Protein AF-A0A388PH87-F1 (afdb_monomer)

Structure (mmCIF, N/CA/C/O backbone):
data_AF-A0A388PH87-F1
#
_entry.id   AF-A0A388PH87-F1
#
loop_
_atom_site.group_PDB
_atom_site.id
_atom_site.type_symbol
_atom_site.label_atom_id
_atom_site.label_alt_id
_atom_site.label_comp_id
_atom_site.label_asym_id
_atom_site.label_entity_id
_atom_site.label_seq_id
_atom_site.pdbx_PDB_ins_code
_atom_site.Cartn_x
_atom_site.Cartn_y
_atom_site.Cartn_z
_atom_site.occupancy
_atom_site.B_iso_or_equiv
_atom_site.auth_seq_id
_atom_site.auth_comp_id
_atom_site.auth_asym_id
_atom_site.auth_atom_id
_atom_site.pdbx_PDB_model_num
ATOM 1 N N . MET A 1 1 ? 9.247 -24.160 -3.539 1.00 71.88 1 MET A N 1
ATOM 2 C CA . MET A 1 1 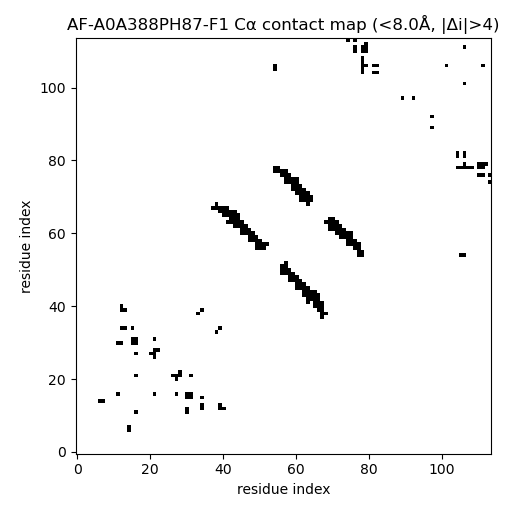? 9.005 -23.080 -4.519 1.00 71.88 1 MET A CA 1
ATOM 3 C C . MET A 1 1 ? 9.299 -23.616 -5.906 1.00 71.88 1 MET A C 1
ATOM 5 O O . MET A 1 1 ? 10.265 -24.366 -6.024 1.00 71.88 1 MET A O 1
ATOM 9 N N . PRO A 1 2 ? 8.480 -23.290 -6.917 1.00 87.06 2 PRO A N 1
ATOM 10 C CA . PRO A 1 2 ? 8.837 -23.579 -8.300 1.00 87.06 2 PRO A CA 1
ATOM 11 C C . PRO A 1 2 ? 10.151 -22.862 -8.651 1.00 87.06 2 PRO A C 1
ATOM 13 O O . PRO A 1 2 ? 10.406 -21.762 -8.162 1.00 87.06 2 PRO A O 1
ATOM 16 N N . GLY A 1 3 ? 11.002 -23.507 -9.448 1.00 89.56 3 GLY A N 1
ATOM 17 C CA . GLY A 1 3 ? 12.185 -22.858 -10.016 1.00 89.56 3 GLY A CA 1
ATOM 18 C C . GLY A 1 3 ? 11.803 -21.892 -11.142 1.00 89.56 3 GLY A C 1
ATOM 19 O O . GLY A 1 3 ? 10.705 -21.984 -11.686 1.00 89.56 3 GLY A O 1
ATOM 20 N N . GLY A 1 4 ? 12.706 -20.977 -11.503 1.00 88.06 4 GLY A N 1
ATOM 21 C CA . GLY A 1 4 ? 12.510 -20.043 -12.616 1.00 88.06 4 GLY A CA 1
ATOM 22 C C . GLY A 1 4 ? 13.102 -18.659 -12.360 1.00 88.06 4 GLY A C 1
ATOM 23 O O . GLY A 1 4 ? 13.714 -18.408 -11.320 1.00 88.06 4 GLY A O 1
ATOM 24 N N . ALA A 1 5 ? 12.918 -17.761 -13.327 1.00 83.94 5 ALA A N 1
ATOM 25 C CA . ALA A 1 5 ? 13.238 -16.351 -13.154 1.00 83.94 5 ALA A CA 1
ATOM 26 C C . ALA A 1 5 ? 12.259 -15.711 -12.154 1.00 83.94 5 ALA A C 1
ATOM 28 O O . ALA A 1 5 ? 11.054 -15.941 -12.213 1.00 83.94 5 ALA A O 1
ATOM 29 N N . TRP A 1 6 ? 12.780 -14.899 -11.231 1.00 85.19 6 TRP A N 1
ATOM 30 C CA . TRP A 1 6 ? 11.974 -14.178 -10.235 1.00 85.19 6 TRP A CA 1
ATOM 31 C C . TRP A 1 6 ? 11.395 -12.856 -10.768 1.00 85.19 6 TRP A C 1
ATOM 33 O O . TRP A 1 6 ? 10.571 -12.233 -10.105 1.00 85.19 6 TRP A O 1
ATOM 43 N N . TYR A 1 7 ? 11.832 -12.422 -11.951 1.00 84.31 7 TYR A N 1
ATOM 44 C CA . TYR A 1 7 ? 11.398 -11.201 -12.625 1.00 84.31 7 TYR A CA 1
ATOM 45 C C . TYR A 1 7 ? 10.949 -11.525 -14.050 1.00 84.31 7 TYR A C 1
ATOM 47 O O . TYR A 1 7 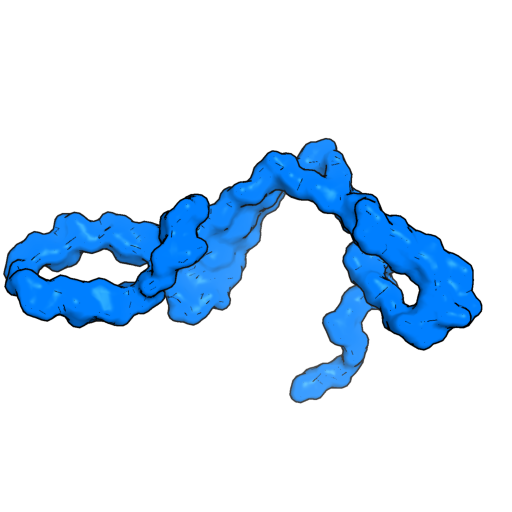? 11.337 -12.546 -14.619 1.00 84.31 7 TYR A O 1
ATOM 55 N N . ALA A 1 8 ? 10.142 -10.643 -14.637 1.00 84.69 8 ALA A N 1
ATOM 56 C CA . ALA A 1 8 ? 9.684 -10.808 -16.010 1.00 84.69 8 ALA A CA 1
ATOM 57 C C . ALA A 1 8 ? 10.810 -10.454 -16.998 1.00 84.69 8 ALA A C 1
ATOM 59 O O . ALA A 1 8 ? 11.183 -9.287 -17.125 1.00 84.69 8 ALA A O 1
ATOM 60 N N . GLU A 1 9 ? 11.335 -11.454 -17.711 1.00 81.69 9 GLU A N 1
ATOM 61 C CA . GLU A 1 9 ? 12.435 -11.274 -18.674 1.00 81.69 9 GLU A CA 1
ATOM 62 C C . GLU A 1 9 ? 12.022 -10.452 -19.908 1.00 81.69 9 GLU A C 1
ATOM 64 O O . GLU A 1 9 ? 12.832 -9.701 -20.460 1.00 81.69 9 GLU A O 1
ATOM 69 N N . ASP A 1 10 ? 10.746 -10.533 -20.294 1.00 81.56 10 ASP A N 1
ATOM 70 C CA . ASP A 1 10 ? 10.190 -9.817 -21.448 1.00 81.56 10 ASP A CA 1
ATOM 71 C C . ASP A 1 10 ? 9.963 -8.323 -21.161 1.00 81.56 10 ASP A C 1
ATOM 73 O O . ASP A 1 10 ? 10.016 -7.478 -22.059 1.00 81.56 10 ASP A O 1
ATOM 77 N N . ALA A 1 11 ? 9.763 -7.957 -19.891 1.00 80.12 11 ALA A N 1
ATOM 78 C CA . ALA A 1 11 ? 9.406 -6.605 -19.468 1.00 80.12 11 ALA A CA 1
ATOM 79 C C . ALA A 1 11 ? 10.640 -5.715 -19.224 1.00 80.12 11 ALA A C 1
ATOM 81 O O . ALA A 1 11 ? 10.787 -5.077 -18.177 1.00 80.12 11 ALA A O 1
ATOM 82 N N . LYS A 1 12 ? 11.517 -5.618 -20.231 1.00 78.38 12 LYS A N 1
ATOM 83 C CA . LYS A 1 12 ? 12.779 -4.853 -20.172 1.00 78.38 12 LYS A CA 1
ATOM 84 C C . LYS A 1 12 ? 12.593 -3.358 -19.878 1.00 78.38 12 LYS A C 1
ATOM 86 O O . LYS A 1 12 ? 13.489 -2.710 -19.367 1.00 78.38 12 LYS A O 1
ATOM 91 N N . LYS A 1 13 ? 11.435 -2.771 -20.179 1.00 81.38 13 LYS A N 1
ATOM 92 C CA . LYS A 1 13 ? 11.181 -1.342 -19.903 1.00 81.38 13 LYS A CA 1
ATOM 93 C C . LYS A 1 13 ? 10.750 -1.056 -18.458 1.00 81.38 13 LYS A C 1
ATOM 95 O O . LYS A 1 13 ? 10.611 0.106 -18.100 1.00 81.38 13 LYS A O 1
ATOM 100 N N . ILE A 1 14 ? 10.510 -2.099 -17.660 1.00 85.38 14 ILE A N 1
ATOM 101 C CA . ILE A 1 14 ? 9.983 -1.993 -16.293 1.00 85.38 14 ILE A CA 1
ATOM 102 C C . ILE A 1 14 ? 11.001 -2.530 -15.286 1.00 85.38 14 ILE A C 1
ATOM 104 O O . ILE A 1 14 ? 11.276 -1.877 -14.283 1.00 85.38 14 ILE A O 1
ATOM 108 N N . PHE A 1 15 ? 11.580 -3.704 -15.551 1.00 86.62 15 PHE A N 1
ATOM 109 C CA . PHE A 1 15 ? 12.546 -4.322 -14.646 1.00 86.62 15 PHE A CA 1
ATOM 110 C C . PHE A 1 15 ? 13.983 -3.907 -14.954 1.00 86.62 15 PHE A C 1
ATOM 112 O O . PHE A 1 15 ? 14.405 -3.823 -16.111 1.00 86.62 15 PHE A O 1
ATOM 119 N N . LEU A 1 16 ? 14.752 -3.713 -13.882 1.00 87.44 16 LEU A N 1
ATOM 120 C CA . LEU A 1 16 ? 16.187 -3.480 -13.965 1.00 87.44 16 LEU A CA 1
ATOM 121 C C . LEU A 1 16 ? 16.913 -4.767 -14.392 1.00 87.44 16 LEU A C 1
ATOM 123 O O . LEU A 1 16 ? 16.642 -5.835 -13.832 1.00 87.44 16 LEU A O 1
ATOM 127 N N . PRO A 1 17 ? 17.852 -4.689 -15.350 1.00 85.50 17 PRO A N 1
ATOM 128 C CA . PRO A 1 17 ? 18.619 -5.852 -15.767 1.00 85.50 17 PRO A CA 1
ATOM 129 C C . PRO A 1 17 ? 19.607 -6.304 -14.670 1.00 85.50 17 PRO A C 1
ATOM 131 O O . PRO A 1 17 ? 20.065 -5.497 -13.857 1.00 85.50 17 PRO A O 1
ATOM 134 N N . PRO A 1 18 ? 19.992 -7.594 -14.631 1.00 87.81 18 PRO A N 1
ATOM 135 C CA . PRO A 1 18 ? 20.996 -8.087 -13.690 1.00 87.81 18 PRO A CA 1
ATOM 136 C C . PRO A 1 18 ? 22.348 -7.371 -13.836 1.00 87.81 18 PRO A C 1
ATOM 138 O O . PRO A 1 18 ? 22.824 -7.136 -14.946 1.00 87.81 18 PRO A O 1
ATOM 141 N N . LYS A 1 19 ? 23.039 -7.111 -12.718 1.00 87.00 19 LYS A N 1
ATOM 142 C CA . LYS A 1 19 ? 24.319 -6.371 -12.714 1.00 87.00 19 LYS A CA 1
ATOM 143 C C . LYS A 1 19 ? 25.417 -6.989 -13.588 1.00 87.00 19 LYS A C 1
ATOM 145 O O . LYS A 1 19 ? 26.165 -6.256 -14.221 1.00 87.00 19 LYS A O 1
ATOM 150 N N . ALA A 1 20 ? 25.502 -8.319 -13.665 1.00 87.94 20 ALA A N 1
ATOM 151 C CA . ALA A 1 20 ? 26.488 -9.002 -14.516 1.00 87.94 20 ALA A CA 1
ATOM 152 C C . ALA A 1 20 ? 26.296 -8.692 -16.015 1.00 87.94 20 ALA A C 1
ATOM 154 O O . ALA A 1 20 ? 27.247 -8.634 -16.789 1.00 87.94 20 ALA A O 1
ATOM 155 N N . LYS A 1 21 ? 25.043 -8.472 -16.400 1.00 84.94 21 LYS A N 1
ATOM 156 C CA . LYS A 1 21 ? 24.574 -8.214 -17.756 1.00 84.94 21 LYS A CA 1
ATOM 157 C C . LYS A 1 21 ? 24.856 -6.748 -18.149 1.00 84.94 21 LYS A C 1
ATOM 159 O O . LYS A 1 21 ? 25.565 -6.485 -19.119 1.00 84.94 21 LYS A O 1
ATOM 164 N N . ILE A 1 22 ? 24.526 -5.815 -17.249 1.00 86.81 22 ILE A N 1
ATOM 165 C CA . ILE A 1 22 ? 24.847 -4.375 -17.356 1.00 86.81 22 ILE A CA 1
ATOM 166 C C . ILE A 1 22 ? 26.332 -4.111 -17.656 1.00 86.81 22 ILE A C 1
ATOM 168 O O . ILE A 1 22 ? 26.656 -3.250 -18.467 1.00 86.81 22 ILE A O 1
ATOM 172 N N . MET A 1 23 ? 27.240 -4.849 -17.012 1.00 86.62 23 MET A N 1
ATOM 173 C CA . MET A 1 23 ? 28.688 -4.642 -17.159 1.00 86.62 23 MET A CA 1
ATOM 174 C C . MET A 1 23 ? 29.269 -5.186 -18.472 1.00 86.62 23 MET A C 1
ATOM 176 O O . MET A 1 23 ? 30.440 -4.954 -18.759 1.00 86.62 23 MET A O 1
ATOM 180 N N . THR A 1 24 ? 28.487 -5.937 -19.249 1.00 89.75 24 THR A N 1
ATOM 181 C CA . THR A 1 24 ? 28.959 -6.598 -20.475 1.00 89.75 24 THR A CA 1
ATOM 182 C C . THR A 1 24 ? 28.262 -6.092 -21.731 1.00 89.75 24 THR A C 1
ATOM 184 O O . THR A 1 24 ? 28.890 -6.048 -22.788 1.00 89.75 2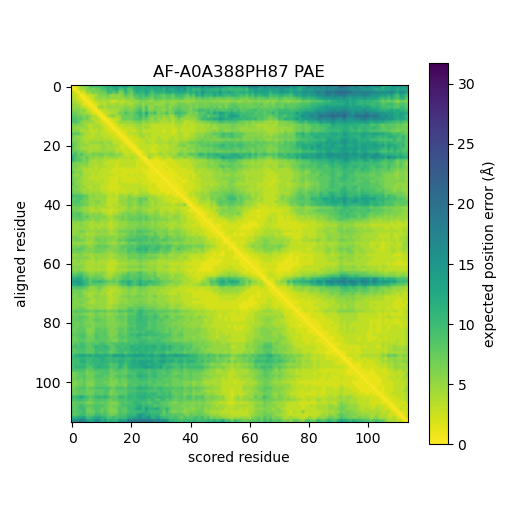4 THR A O 1
ATOM 187 N N . LYS A 1 25 ? 26.988 -5.687 -21.644 1.00 90.31 25 LYS A N 1
ATOM 188 C CA . LYS A 1 25 ? 26.192 -5.258 -22.799 1.00 90.31 25 LYS A CA 1
ATOM 189 C C . LYS A 1 25 ? 25.770 -3.797 -22.695 1.00 90.31 25 LYS A C 1
ATOM 191 O O . LYS A 1 25 ? 25.108 -3.391 -21.743 1.00 90.31 25 LYS A O 1
ATOM 196 N N . MET A 1 26 ? 26.065 -3.032 -23.746 1.00 89.94 26 MET A N 1
ATOM 197 C CA . MET A 1 26 ? 25.712 -1.611 -23.833 1.00 89.94 26 MET A CA 1
ATOM 198 C C . MET A 1 26 ? 24.196 -1.364 -23.766 1.00 89.94 26 MET A C 1
ATOM 200 O O . MET A 1 26 ? 23.755 -0.415 -23.127 1.00 89.94 26 MET A O 1
ATOM 204 N N . GLU A 1 27 ? 23.383 -2.223 -24.383 1.00 87.38 27 GLU A N 1
ATOM 205 C CA . GLU A 1 27 ? 21.917 -2.088 -24.371 1.00 87.38 27 GLU A CA 1
ATOM 206 C C . GLU A 1 27 ? 21.343 -2.148 -22.949 1.00 87.38 27 GLU A C 1
ATOM 208 O O . GLU A 1 27 ? 20.481 -1.352 -22.582 1.00 87.38 27 GLU A O 1
ATOM 213 N N . GLU A 1 28 ? 21.860 -3.064 -22.129 1.00 88.25 28 GLU A N 1
ATOM 214 C CA . GLU A 1 28 ? 21.422 -3.256 -20.746 1.00 88.25 28 GLU A CA 1
ATOM 215 C C . GLU A 1 28 ? 21.900 -2.104 -19.850 1.00 88.25 28 GLU A C 1
ATOM 217 O O . GLU A 1 28 ? 21.200 -1.723 -18.912 1.00 88.25 28 GLU A O 1
ATOM 222 N N . LEU A 1 29 ? 23.045 -1.493 -20.174 1.00 90.19 29 LEU A N 1
ATOM 223 C CA . LEU A 1 29 ? 23.516 -0.266 -19.533 1.00 90.19 29 LEU A CA 1
ATOM 224 C C . LEU A 1 29 ? 22.603 0.929 -19.849 1.00 90.19 29 LEU A C 1
ATOM 226 O O . LEU A 1 29 ? 22.198 1.635 -18.927 1.00 90.19 29 LEU A O 1
ATOM 230 N N . ILE A 1 30 ? 22.252 1.143 -21.124 1.00 90.38 30 ILE A N 1
ATOM 231 C CA . ILE A 1 30 ? 21.343 2.226 -21.538 1.00 90.38 30 ILE A CA 1
ATOM 232 C C . ILE A 1 30 ? 19.977 2.041 -20.875 1.00 90.38 30 ILE A C 1
ATOM 234 O O . ILE A 1 30 ? 19.436 2.981 -20.302 1.00 90.38 30 ILE A O 1
ATOM 238 N N . GLN A 1 31 ? 19.442 0.820 -20.896 1.00 87.25 31 GLN A N 1
ATOM 239 C CA . GLN A 1 31 ? 18.183 0.485 -20.234 1.00 87.25 31 GLN A CA 1
ATOM 240 C C . GLN A 1 31 ? 18.239 0.787 -18.730 1.00 87.25 31 GLN A C 1
ATOM 242 O O . GLN A 1 31 ? 17.329 1.418 -18.196 1.00 87.25 31 GLN A O 1
ATOM 247 N N . ASN A 1 32 ? 19.310 0.367 -18.051 1.00 90.44 32 ASN A N 1
ATOM 248 C CA . ASN A 1 32 ? 19.502 0.651 -16.633 1.00 90.44 32 ASN A CA 1
ATOM 249 C C . ASN A 1 32 ? 19.563 2.160 -16.362 1.00 90.44 32 ASN A C 1
ATOM 251 O O . ASN A 1 32 ? 18.949 2.628 -15.409 1.00 90.44 32 ASN A O 1
ATOM 255 N N . PHE A 1 33 ? 20.256 2.924 -17.210 1.00 90.38 33 PHE A N 1
ATOM 256 C CA . PHE A 1 33 ? 20.313 4.377 -17.087 1.00 90.38 33 PHE A CA 1
ATOM 257 C C . PHE A 1 33 ? 18.917 4.999 -17.209 1.00 90.38 33 PHE A C 1
ATOM 259 O O . PHE A 1 33 ? 18.491 5.674 -16.279 1.00 90.38 33 PHE A O 1
ATOM 266 N N . MET A 1 34 ? 18.178 4.689 -18.280 1.00 89.50 34 MET A N 1
ATOM 267 C CA . MET A 1 34 ? 16.837 5.239 -18.523 1.00 89.50 34 MET A CA 1
ATOM 268 C C . MET A 1 34 ? 15.851 4.936 -17.385 1.00 89.50 34 MET A C 1
ATOM 270 O O . MET A 1 34 ? 15.136 5.828 -16.941 1.00 89.50 34 MET A O 1
ATOM 274 N N . ILE A 1 35 ? 15.818 3.696 -16.878 1.00 88.62 35 ILE A N 1
ATOM 275 C CA . ILE A 1 35 ? 14.893 3.311 -15.797 1.00 88.62 35 ILE A CA 1
ATOM 276 C C . ILE A 1 35 ? 15.246 4.019 -14.484 1.00 88.62 35 ILE A C 1
ATOM 278 O O . ILE A 1 35 ? 14.349 4.400 -13.738 1.00 88.62 35 ILE A O 1
ATOM 282 N N . VAL A 1 36 ? 16.534 4.193 -14.181 1.00 89.12 36 VAL A N 1
ATOM 283 C CA . VAL A 1 36 ? 16.968 4.827 -12.928 1.00 89.12 36 VAL A CA 1
ATOM 284 C C . VAL A 1 36 ? 16.770 6.343 -12.960 1.00 89.12 36 VAL A C 1
ATOM 286 O O . VAL A 1 36 ? 16.445 6.921 -11.926 1.00 89.12 36 VAL A O 1
ATOM 289 N N . THR A 1 37 ? 16.967 6.994 -14.111 1.00 89.50 37 THR A N 1
ATOM 290 C CA . THR A 1 37 ? 16.864 8.456 -14.222 1.00 89.50 37 THR A CA 1
ATOM 291 C C . THR A 1 37 ? 15.445 8.942 -14.495 1.00 89.50 37 THR A C 1
ATOM 293 O O . THR A 1 37 ? 14.987 9.860 -13.821 1.00 89.50 37 THR A O 1
ATOM 296 N N . GLU A 1 38 ? 14.750 8.354 -15.469 1.00 85.31 38 GLU A N 1
ATOM 297 C CA . GLU A 1 38 ? 13.418 8.805 -15.898 1.00 85.31 38 GLU A CA 1
ATOM 298 C C . GLU A 1 38 ? 12.279 7.966 -15.310 1.00 85.31 38 GLU A C 1
ATOM 300 O O . GLU A 1 38 ? 11.137 8.425 -15.255 1.00 85.31 38 GLU A O 1
ATOM 305 N N . GLY A 1 39 ? 12.574 6.747 -14.859 1.00 86.25 39 GLY A N 1
ATOM 306 C CA . GLY A 1 39 ? 11.560 5.786 -14.447 1.00 86.25 39 GLY A CA 1
ATOM 307 C C . GLY A 1 39 ? 10.901 5.057 -15.628 1.00 86.25 39 GLY A C 1
ATOM 308 O O . GLY A 1 39 ? 11.098 5.398 -16.798 1.00 86.25 39 GLY A O 1
ATOM 309 N N . PRO A 1 40 ? 10.114 4.007 -15.347 1.00 87.12 40 PRO A N 1
ATOM 310 C CA . PRO A 1 40 ? 9.367 3.293 -16.374 1.00 87.12 40 PRO A CA 1
ATOM 311 C C . PRO A 1 40 ? 8.242 4.173 -16.934 1.00 87.12 40 PRO A C 1
ATOM 313 O O . PRO A 1 40 ? 7.417 4.681 -16.184 1.00 87.12 40 PRO A O 1
ATOM 316 N N . GLN A 1 41 ? 8.171 4.314 -18.258 1.00 87.38 41 GLN A N 1
ATOM 317 C CA . GLN A 1 41 ? 7.128 5.100 -18.926 1.00 87.38 41 GLN A CA 1
ATOM 318 C C . GLN A 1 41 ? 5.806 4.317 -18.961 1.00 87.38 41 GLN A C 1
ATOM 320 O O . GLN A 1 41 ? 5.661 3.354 -19.720 1.00 87.38 41 GLN A O 1
ATOM 325 N N . ILE A 1 42 ? 4.848 4.722 -18.129 1.00 90.62 42 ILE A N 1
ATOM 326 C CA . ILE A 1 42 ? 3.532 4.088 -17.995 1.00 90.62 42 ILE A CA 1
ATOM 327 C C . ILE A 1 42 ? 2.560 4.754 -18.983 1.00 90.62 42 ILE A C 1
ATOM 329 O O . ILE A 1 42 ? 2.574 5.981 -19.107 1.00 90.62 42 ILE A O 1
ATOM 333 N N . PRO A 1 43 ? 1.707 3.991 -19.696 1.00 91.94 43 PRO A N 1
ATOM 334 C CA . PRO A 1 43 ? 0.680 4.569 -20.561 1.00 91.94 43 PRO A CA 1
ATOM 335 C C . PRO A 1 43 ? -0.327 5.413 -19.765 1.00 91.94 43 PRO A C 1
ATOM 337 O O . PRO A 1 43 ? -0.478 5.251 -18.552 1.00 91.94 43 PRO A O 1
ATOM 340 N N . ALA A 1 44 ? -1.026 6.318 -20.449 1.00 94.25 44 ALA A N 1
ATOM 341 C CA . ALA A 1 44 ? -2.113 7.069 -19.834 1.00 94.25 44 ALA A CA 1
ATOM 342 C C . ALA A 1 44 ? -3.297 6.140 -19.514 1.00 94.25 44 ALA A C 1
ATOM 344 O O . ALA A 1 44 ? -3.653 5.285 -20.327 1.00 94.25 44 ALA A O 1
ATOM 345 N N . GLY A 1 45 ? -3.898 6.305 -18.339 1.00 94.69 45 GLY A N 1
ATOM 346 C CA . GLY A 1 45 ? -5.011 5.482 -17.880 1.00 94.69 45 GLY A CA 1
ATOM 347 C C . GLY A 1 45 ? -5.216 5.533 -16.371 1.00 94.69 45 GLY A C 1
ATOM 348 O O . GLY A 1 45 ? -4.425 6.118 -15.630 1.00 94.69 45 GLY A O 1
ATOM 349 N N . GLU A 1 46 ? -6.286 4.886 -15.923 1.00 95.81 46 GLU A N 1
ATOM 350 C CA . GLU A 1 46 ? -6.659 4.782 -14.515 1.00 95.81 46 GLU A CA 1
ATOM 351 C C . GLU A 1 46 ? -6.851 3.313 -14.149 1.00 95.81 46 GLU A C 1
ATOM 353 O O . GLU A 1 46 ? -7.385 2.530 -14.937 1.00 95.81 46 GLU A O 1
ATOM 358 N N . VAL A 1 47 ? -6.409 2.929 -12.955 1.00 95.75 47 VAL A N 1
ATOM 359 C CA . VAL A 1 47 ? -6.581 1.567 -12.453 1.00 95.75 47 VAL A CA 1
ATOM 360 C C . VAL A 1 47 ? -6.842 1.577 -10.954 1.00 95.75 47 VAL A C 1
ATOM 362 O O . VAL A 1 47 ? -6.226 2.333 -10.200 1.00 95.75 47 VAL A O 1
ATOM 365 N N . TYR A 1 48 ? -7.752 0.706 -10.526 1.00 96.38 48 TYR A N 1
ATOM 366 C CA . TYR A 1 48 ? -7.903 0.312 -9.135 1.00 96.38 48 TYR A CA 1
ATOM 367 C C . TYR A 1 48 ? -7.441 -1.133 -8.985 1.00 96.38 48 TYR A C 1
ATOM 369 O O . TYR A 1 48 ? -7.910 -2.011 -9.710 1.00 96.38 48 TYR A O 1
ATOM 377 N N . PHE A 1 49 ? -6.532 -1.375 -8.050 1.00 96.31 49 PHE A N 1
ATOM 378 C CA . PHE A 1 49 ? -6.112 -2.718 -7.678 1.00 96.31 49 PHE A CA 1
ATOM 379 C C . PHE A 1 49 ? -6.205 -2.887 -6.168 1.00 96.31 49 PHE A C 1
ATOM 381 O O . PHE A 1 49 ? -5.821 -1.992 -5.416 1.00 96.31 49 PHE A O 1
ATOM 388 N N . GLU A 1 50 ? -6.691 -4.042 -5.733 1.00 95.62 50 GLU A N 1
ATOM 389 C CA . GLU A 1 50 ? -6.880 -4.375 -4.329 1.00 95.62 50 GLU A CA 1
ATOM 390 C C . GLU A 1 50 ? -6.313 -5.762 -4.045 1.00 95.62 50 GLU A C 1
ATOM 392 O O . GLU A 1 50 ? -6.499 -6.695 -4.828 1.00 95.62 50 GLU A O 1
ATOM 397 N N . ALA A 1 51 ? -5.606 -5.882 -2.925 1.00 95.31 51 ALA A N 1
ATOM 398 C CA . ALA A 1 51 ? -5.042 -7.135 -2.451 1.00 95.31 51 ALA A CA 1
ATOM 399 C C . ALA A 1 51 ? -5.379 -7.356 -0.975 1.00 95.31 51 ALA A C 1
ATOM 401 O O . ALA A 1 51 ? -5.625 -6.415 -0.215 1.00 95.31 51 ALA A O 1
ATOM 402 N N . GLU A 1 52 ? -5.368 -8.620 -0.568 1.00 94.94 52 GLU A N 1
ATOM 403 C CA . GLU A 1 52 ? -5.558 -9.004 0.824 1.00 94.94 52 GLU A CA 1
ATOM 404 C C . GLU A 1 52 ? -4.273 -8.737 1.618 1.00 94.94 52 GLU A C 1
ATOM 406 O O . GLU A 1 52 ? -3.222 -9.329 1.368 1.00 94.94 52 GLU A O 1
ATOM 411 N N . ASN A 1 53 ? -4.354 -7.807 2.566 1.00 90.88 53 ASN A N 1
ATOM 412 C CA . ASN A 1 53 ? -3.322 -7.528 3.558 1.00 90.88 53 ASN A CA 1
ATOM 413 C C . ASN A 1 53 ? -3.788 -8.134 4.898 1.00 90.88 53 ASN A C 1
ATOM 415 O O . ASN A 1 53 ? -4.994 -8.183 5.134 1.00 90.88 53 ASN A O 1
ATOM 419 N N . PRO A 1 54 ? -2.895 -8.551 5.815 1.00 90.06 54 PRO A N 1
ATOM 420 C CA . PRO A 1 54 ? -3.248 -8.975 7.173 1.00 90.06 54 PRO A CA 1
ATOM 421 C C . PRO A 1 54 ? -4.310 -8.138 7.910 1.00 90.06 54 PRO A C 1
ATOM 423 O O . PRO A 1 54 ? -5.026 -8.676 8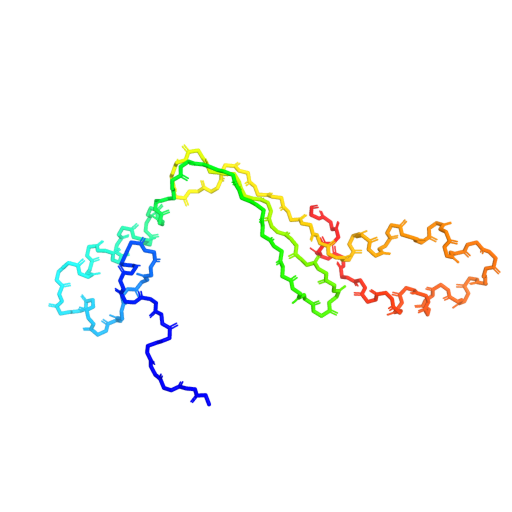.747 1.00 90.06 54 PRO A O 1
ATOM 426 N N . LYS A 1 55 ? -4.424 -6.837 7.608 1.00 89.25 55 LYS A N 1
ATOM 427 C CA . LYS A 1 55 ? -5.397 -5.914 8.227 1.00 89.25 55 LYS A CA 1
ATOM 428 C C . LYS A 1 55 ? -6.740 -5.817 7.492 1.00 89.25 55 LYS A C 1
ATOM 430 O O . LYS A 1 55 ? -7.644 -5.128 7.953 1.00 89.25 55 LYS A O 1
ATOM 435 N N . GLY A 1 56 ? -6.861 -6.452 6.332 1.00 90.06 56 GLY A N 1
ATOM 436 C CA . GLY A 1 56 ? -8.008 -6.366 5.435 1.00 90.06 56 GLY A CA 1
ATOM 437 C C . GLY A 1 56 ? -7.603 -5.953 4.023 1.00 90.06 56 GLY A C 1
ATOM 438 O O . GLY A 1 56 ? -6.439 -6.020 3.630 1.00 90.06 56 GLY A O 1
ATOM 439 N N . SER A 1 57 ? -8.574 -5.520 3.230 1.00 92.25 57 SER A N 1
ATOM 440 C CA . SER A 1 57 ? -8.347 -5.280 1.808 1.00 92.25 57 SER A CA 1
ATOM 441 C C . SER A 1 57 ? -7.675 -3.917 1.558 1.00 92.25 57 SER A C 1
ATOM 443 O O . SER A 1 57 ? -8.247 -2.851 1.817 1.00 92.25 5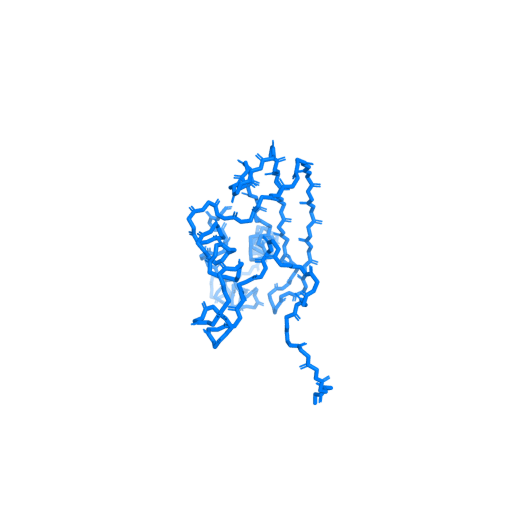7 SER A O 1
ATOM 445 N N . LEU A 1 58 ? -6.431 -3.958 1.073 1.00 93.94 58 LEU A N 1
ATOM 446 C CA . LEU A 1 58 ? -5.599 -2.794 0.770 1.00 93.94 58 LEU A CA 1
ATOM 447 C C . LEU A 1 58 ? -5.697 -2.460 -0.716 1.00 93.94 58 LEU A C 1
ATOM 449 O O . LEU A 1 58 ? -5.296 -3.255 -1.567 1.00 93.94 58 LEU A O 1
ATOM 453 N N . GLY A 1 59 ? -6.211 -1.267 -1.011 1.00 94.81 59 GLY A N 1
ATOM 454 C CA . GLY A 1 59 ? -6.434 -0.803 -2.376 1.00 94.81 59 GLY A CA 1
ATOM 455 C C . GLY A 1 59 ? -5.510 0.337 -2.791 1.00 94.81 59 GLY A C 1
ATOM 456 O O . GLY A 1 59 ? -5.221 1.237 -2.002 1.00 94.81 59 GLY A O 1
ATOM 457 N N . PHE A 1 60 ? -5.124 0.347 -4.061 1.00 95.19 60 PHE A N 1
ATOM 458 C CA . PHE A 1 60 ? -4.408 1.435 -4.716 1.00 95.19 60 PHE A CA 1
ATOM 459 C C . PHE A 1 60 ? -5.185 1.885 -5.948 1.00 95.19 60 PHE A C 1
ATOM 461 O O . PHE A 1 60 ? -5.429 1.107 -6.867 1.00 95.19 60 PHE A O 1
ATOM 468 N N . TYR A 1 61 ? -5.557 3.160 -5.960 1.00 96.00 61 TYR A N 1
ATOM 469 C CA . TYR A 1 61 ? -6.104 3.841 -7.121 1.00 96.00 61 TYR A CA 1
ATOM 470 C C . TYR A 1 61 ? -5.023 4.729 -7.731 1.00 96.00 61 TYR A C 1
ATOM 472 O O . TYR A 1 61 ? -4.529 5.647 -7.069 1.00 96.00 61 TYR A O 1
ATOM 480 N N . VAL A 1 62 ? -4.641 4.446 -8.972 1.00 95.75 62 VAL A N 1
ATOM 481 C CA . VAL A 1 62 ? -3.543 5.126 -9.664 1.00 95.75 62 VAL A CA 1
ATOM 482 C C . VAL A 1 62 ? -4.054 5.714 -10.972 1.00 95.75 62 VAL A C 1
ATOM 484 O O . VAL A 1 62 ? -4.695 5.023 -11.759 1.00 95.75 62 VAL A O 1
ATOM 487 N N . VAL A 1 63 ? -3.737 6.987 -11.202 1.00 95.69 63 VAL A N 1
ATOM 488 C CA . VAL A 1 63 ? -4.005 7.717 -12.446 1.00 95.69 63 VAL A CA 1
ATOM 489 C C . VAL A 1 63 ? -2.672 8.096 -13.077 1.00 95.69 63 VAL A C 1
ATOM 491 O O . VAL A 1 63 ? -1.812 8.692 -12.422 1.00 95.69 63 VAL A O 1
ATOM 494 N N . SER A 1 64 ? -2.509 7.768 -14.353 1.00 94.06 64 SER A N 1
ATOM 495 C CA . SER A 1 64 ? -1.359 8.112 -15.184 1.00 94.06 64 SER A CA 1
ATOM 496 C C . SER A 1 64 ? -1.818 8.982 -16.351 1.00 94.06 64 SER A C 1
ATOM 498 O O . SER A 1 64 ? -2.744 8.613 -17.069 1.00 94.06 64 SER A O 1
ATOM 500 N N . ASN A 1 65 ? -1.132 10.101 -16.589 1.00 91.81 65 ASN A N 1
ATOM 501 C CA . ASN A 1 65 ? -1.328 10.928 -17.789 1.00 91.81 65 ASN A CA 1
ATOM 502 C C . ASN A 1 65 ? -0.339 10.566 -18.913 1.00 91.81 65 ASN A C 1
ATOM 504 O O . ASN A 1 65 ? -0.233 11.292 -19.899 1.00 91.81 65 ASN A O 1
ATOM 508 N N . GLY A 1 66 ? 0.382 9.449 -18.771 1.00 86.81 66 GLY A N 1
ATOM 509 C CA . GLY A 1 66 ? 1.551 9.132 -19.582 1.00 86.81 66 GLY A CA 1
ATOM 510 C C . GLY A 1 66 ? 2.813 9.719 -18.951 1.00 86.81 66 GLY A C 1
ATOM 511 O O . GLY A 1 66 ? 2.875 10.921 -18.696 1.00 86.81 66 GLY A O 1
ATOM 512 N N . GLY A 1 67 ? 3.807 8.879 -18.660 1.00 84.62 67 GLY A N 1
ATOM 513 C CA . GLY A 1 67 ? 5.056 9.331 -18.041 1.00 84.62 67 GLY A CA 1
ATOM 514 C C . GLY A 1 67 ? 5.653 8.346 -17.035 1.00 84.62 67 GLY A C 1
ATOM 515 O O . GLY A 1 67 ? 5.114 7.262 -16.813 1.00 84.62 67 GLY A O 1
ATOM 516 N N . GLY A 1 68 ? 6.751 8.755 -16.393 1.00 82.94 68 GLY A N 1
ATOM 517 C CA . GLY A 1 68 ? 7.423 8.000 -15.325 1.00 82.94 68 GLY A CA 1
ATOM 518 C C . GLY A 1 68 ? 6.881 8.238 -13.909 1.00 82.94 68 GLY A C 1
ATOM 519 O O . GLY A 1 68 ? 7.281 7.548 -12.974 1.00 82.94 68 GLY A O 1
ATOM 520 N N . VAL A 1 69 ? 5.974 9.206 -13.729 1.00 87.81 69 VAL A N 1
ATOM 521 C CA . VAL A 1 69 ? 5.455 9.621 -12.415 1.00 87.81 69 VAL A CA 1
ATOM 522 C C . VAL A 1 69 ? 3.926 9.527 -12.410 1.00 87.81 69 VAL A C 1
ATOM 524 O O . VAL A 1 69 ? 3.293 10.008 -13.354 1.00 87.81 69 VAL A O 1
ATOM 527 N N . PRO A 1 70 ? 3.301 8.935 -11.372 1.00 91.69 70 PRO A N 1
ATOM 528 C CA . PRO A 1 70 ? 1.847 8.890 -11.275 1.00 91.69 70 PRO A CA 1
ATOM 529 C C . PRO A 1 70 ? 1.275 10.305 -11.139 1.00 91.69 70 PRO A C 1
ATOM 531 O O . PRO A 1 70 ? 1.737 11.093 -10.315 1.00 91.69 70 PRO A O 1
ATOM 534 N N . TYR A 1 71 ? 0.236 10.615 -11.918 1.00 93.62 71 TYR A N 1
ATOM 535 C CA . TYR A 1 71 ? -0.472 11.893 -11.821 1.00 93.62 71 TYR A CA 1
ATOM 536 C C . TYR A 1 71 ? -1.252 11.995 -10.507 1.00 93.62 71 TYR A C 1
ATOM 538 O O . TYR A 1 71 ? -1.239 13.027 -9.838 1.00 93.62 71 TYR A O 1
ATOM 546 N N . ARG A 1 72 ? -1.915 10.902 -10.116 1.00 93.50 72 ARG A N 1
ATOM 547 C CA . ARG A 1 72 ? -2.603 10.787 -8.830 1.00 93.50 72 ARG A CA 1
ATOM 548 C C . ARG A 1 72 ? -2.440 9.382 -8.279 1.00 93.50 72 ARG A C 1
ATOM 550 O O . ARG A 1 72 ? -2.558 8.403 -9.010 1.00 93.50 72 ARG A O 1
ATOM 557 N N . LEU A 1 73 ? -2.230 9.299 -6.973 1.00 93.88 73 LEU A N 1
ATOM 558 C CA . LEU A 1 73 ? -2.216 8.050 -6.229 1.00 93.88 73 LEU A CA 1
ATOM 559 C C . LEU A 1 73 ? -3.101 8.217 -4.996 1.00 93.88 73 LEU A C 1
ATOM 561 O O . LEU A 1 73 ? -2.886 9.119 -4.189 1.00 93.88 73 LEU A O 1
ATOM 565 N N . ARG A 1 74 ? -4.115 7.363 -4.861 1.00 93.81 74 ARG A N 1
ATOM 566 C CA . ARG A 1 74 ? -4.974 7.291 -3.678 1.00 93.81 74 ARG A CA 1
ATOM 567 C C . ARG A 1 74 ? -4.900 5.888 -3.102 1.00 93.81 74 ARG A C 1
ATOM 569 O O . ARG A 1 74 ? -5.142 4.907 -3.797 1.00 93.81 74 ARG A O 1
ATOM 576 N N . ILE A 1 75 ? -4.578 5.811 -1.819 1.00 94.12 75 ILE A N 1
ATOM 577 C CA . ILE A 1 75 ? -4.517 4.554 -1.079 1.00 94.12 75 ILE A CA 1
ATOM 578 C C . ILE A 1 75 ? -5.837 4.391 -0.331 1.00 94.12 75 ILE A C 1
ATOM 580 O O . ILE A 1 75 ? -6.309 5.322 0.320 1.00 94.12 75 ILE A O 1
ATOM 584 N N . ARG A 1 76 ? -6.437 3.207 -0.426 1.00 92.00 76 ARG A N 1
ATOM 585 C CA . ARG A 1 76 ? -7.537 2.778 0.434 1.00 92.00 76 ARG A CA 1
ATOM 586 C C . ARG A 1 76 ? -6.954 1.869 1.508 1.00 92.00 76 ARG A C 1
ATOM 588 O O . ARG A 1 76 ? -6.826 0.666 1.294 1.00 92.00 76 ARG A O 1
ATOM 595 N N . GLY A 1 77 ? -6.581 2.468 2.634 1.00 91.81 77 GLY A N 1
ATOM 596 C CA . GLY A 1 77 ? -6.056 1.740 3.781 1.00 91.81 77 GLY A CA 1
ATOM 597 C C . GLY A 1 77 ? -7.167 0.987 4.528 1.00 91.81 77 GLY A C 1
ATOM 598 O O . GLY A 1 77 ? -8.138 1.638 4.927 1.00 91.81 77 GLY A O 1
ATOM 599 N N . PRO A 1 78 ? -7.060 -0.336 4.761 1.00 92.19 78 PRO A N 1
ATOM 600 C CA . PRO A 1 78 ? -8.004 -1.082 5.589 1.00 92.19 78 PRO A CA 1
ATOM 601 C C . PRO A 1 78 ? -8.161 -0.473 6.984 1.00 92.19 78 PRO A C 1
ATOM 603 O O . PRO A 1 78 ? -9.288 -0.352 7.455 1.00 92.19 78 PRO A O 1
ATOM 606 N N . SER A 1 79 ? -7.077 0.014 7.601 1.00 91.50 79 SER A N 1
ATOM 607 C CA . SER A 1 79 ? -7.128 0.604 8.947 1.00 91.50 79 SER A CA 1
ATOM 608 C C . SER A 1 79 ? -8.088 1.803 9.046 1.00 91.50 79 SER A C 1
ATOM 610 O O . SER A 1 79 ? -8.799 1.942 10.040 1.00 91.50 79 SER A O 1
ATOM 612 N N . PHE A 1 80 ? -8.165 2.648 8.007 1.00 90.56 80 PHE A N 1
ATOM 613 C CA . PHE A 1 80 ? -9.073 3.804 7.983 1.00 90.56 80 PHE A CA 1
ATOM 614 C C . PHE A 1 80 ? -10.543 3.367 7.963 1.00 90.56 80 PHE A C 1
ATOM 616 O O . PHE A 1 80 ? -11.382 3.910 8.682 1.00 90.56 80 PHE A O 1
ATOM 623 N N . VAL A 1 81 ? -10.848 2.347 7.158 1.00 90.88 81 VAL A N 1
ATOM 624 C CA . VAL A 1 81 ? -12.199 1.786 7.048 1.00 90.88 81 VAL A CA 1
ATOM 625 C C . VAL A 1 81 ? -12.586 1.092 8.352 1.00 90.88 81 VAL A C 1
ATOM 627 O O . VAL A 1 81 ? -13.680 1.326 8.858 1.00 90.88 81 VAL A O 1
ATOM 630 N N . SER A 1 82 ? -11.679 0.318 8.949 1.00 90.88 82 SER A N 1
ATOM 631 C CA . SER A 1 82 ? -11.910 -0.346 10.234 1.00 90.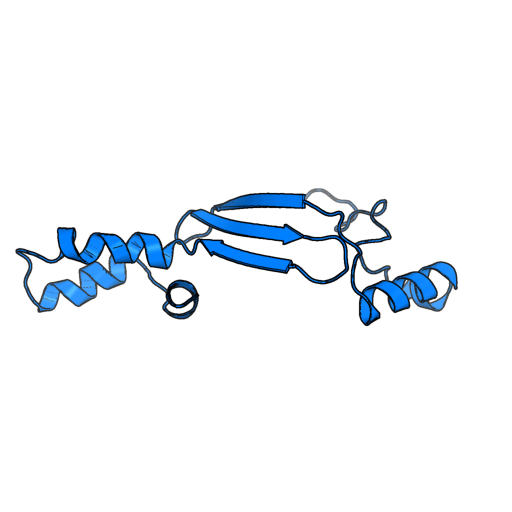88 82 SER A CA 1
ATOM 632 C C . SER A 1 82 ? -12.165 0.645 11.370 1.00 90.88 82 SER A C 1
ATOM 634 O O . SER A 1 82 ? -13.061 0.420 12.172 1.00 90.88 82 SER A O 1
ATOM 636 N N . LEU A 1 83 ? -11.454 1.776 11.434 1.00 91.31 83 LEU A N 1
ATOM 637 C CA . LEU A 1 83 ? -11.696 2.801 12.460 1.00 91.31 83 LEU A CA 1
ATOM 638 C C . LEU A 1 83 ? -13.025 3.545 12.277 1.00 91.31 83 LEU A C 1
ATOM 640 O O . LEU A 1 83 ? -13.589 4.040 13.253 1.00 91.31 83 LEU A O 1
ATOM 644 N N . SER A 1 84 ? -13.557 3.606 11.054 1.00 91.81 84 SER A N 1
ATOM 645 C CA . SER A 1 84 ? -14.806 4.326 10.772 1.00 91.81 84 SER A CA 1
ATOM 646 C C . SER A 1 84 ? -16.031 3.748 11.494 1.00 91.81 84 SER A C 1
ATOM 648 O O . SER A 1 84 ? -17.022 4.454 11.671 1.00 91.81 84 SER A O 1
ATOM 650 N N . ILE A 1 85 ? -15.960 2.495 11.961 1.00 93.06 85 ILE A N 1
ATOM 651 C CA . ILE A 1 85 ? -17.052 1.828 12.683 1.00 93.06 85 ILE A CA 1
ATOM 652 C C . ILE A 1 85 ? -17.089 2.159 14.184 1.00 93.06 85 ILE A C 1
ATOM 654 O O . ILE A 1 85 ? -18.073 1.857 14.861 1.00 93.06 85 ILE A O 1
ATOM 658 N N . LEU A 1 86 ? -16.047 2.803 14.725 1.00 91.94 86 LEU A N 1
ATOM 659 C CA . LEU A 1 86 ? -15.953 3.127 16.153 1.00 91.94 86 LEU A CA 1
ATOM 660 C C . LEU A 1 86 ? -17.167 3.886 16.713 1.00 91.94 86 LEU A C 1
ATOM 662 O O . LEU A 1 86 ? -17.618 3.513 17.795 1.00 91.94 86 LEU A O 1
ATOM 666 N N . PRO A 1 87 ? -17.765 4.877 16.020 1.00 93.06 87 PRO A N 1
ATOM 667 C CA . PRO A 1 87 ? -18.957 5.562 16.521 1.00 93.06 87 PRO A CA 1
ATOM 668 C C . PRO A 1 87 ? -20.163 4.637 16.736 1.00 93.06 87 PRO A C 1
ATOM 670 O O . PRO A 1 87 ? -21.062 4.991 17.490 1.00 93.06 87 PRO A O 1
ATOM 673 N N . VAL A 1 88 ? -20.190 3.468 16.087 1.00 93.44 88 VAL A N 1
ATOM 674 C CA . VAL A 1 88 ? -21.254 2.463 16.228 1.00 93.44 88 VAL A CA 1
ATOM 675 C C . VAL A 1 88 ? -20.930 1.458 17.334 1.00 93.44 88 VAL A C 1
ATOM 677 O O . VAL A 1 88 ? -21.832 1.044 18.053 1.00 93.44 88 VAL A O 1
ATOM 680 N N . ILE A 1 89 ? -19.657 1.077 17.492 1.00 92.94 89 ILE A N 1
ATOM 681 C CA . ILE A 1 89 ? -19.234 0.060 18.470 1.00 92.94 89 ILE A CA 1
ATOM 682 C C . ILE A 1 89 ? -19.052 0.646 19.873 1.00 92.94 89 ILE A C 1
ATOM 684 O O . ILE A 1 89 ? -19.359 -0.016 20.854 1.00 92.94 89 ILE A O 1
ATOM 688 N N . VAL A 1 90 ? -18.539 1.869 19.997 1.00 92.38 90 VAL A N 1
ATOM 689 C CA . VAL A 1 90 ? -18.180 2.463 21.297 1.00 92.38 90 VAL A CA 1
ATOM 690 C C . VAL A 1 90 ? -19.388 2.753 22.212 1.00 92.38 90 VAL A C 1
ATOM 692 O O . VAL A 1 90 ? -19.255 2.524 23.418 1.00 92.38 90 VAL A O 1
ATOM 695 N N . PRO A 1 91 ? -20.558 3.225 21.727 1.00 94.62 91 PRO A N 1
ATOM 696 C CA . PRO A 1 91 ? -21.697 3.524 22.595 1.00 94.62 91 PRO A CA 1
ATOM 697 C C . PRO A 1 91 ? -22.184 2.310 23.399 1.00 94.62 91 PRO A C 1
ATOM 699 O O . PRO A 1 91 ? -22.463 1.254 22.842 1.00 94.62 91 PRO A O 1
ATOM 702 N N . GLY A 1 92 ? -22.331 2.482 24.716 1.00 92.44 92 GLY A N 1
ATOM 703 C CA . GLY A 1 92 ? -22.801 1.434 25.631 1.00 92.44 92 GLY A CA 1
ATOM 704 C C . GLY A 1 92 ? -21.697 0.616 26.310 1.00 92.44 92 GLY A C 1
ATOM 705 O O . GLY A 1 92 ? -22.012 -0.162 27.205 1.00 92.44 92 GLY A O 1
ATOM 706 N N . ASN A 1 93 ? -20.427 0.822 25.946 1.00 93.44 93 ASN A N 1
ATOM 707 C CA . ASN A 1 93 ? -19.276 0.196 26.606 1.00 93.44 93 ASN A CA 1
ATOM 708 C C . ASN A 1 93 ? -18.647 1.104 27.671 1.00 93.44 93 ASN A C 1
ATOM 710 O O . ASN A 1 93 ? -18.862 2.321 27.684 1.00 93.44 93 ASN A O 1
ATOM 714 N N . TYR A 1 94 ? -17.834 0.521 28.554 1.00 94.69 94 TYR A N 1
ATOM 715 C CA . TYR A 1 94 ? -17.065 1.292 29.526 1.00 94.69 94 TYR A CA 1
ATOM 716 C C . TYR A 1 94 ? -15.806 1.893 28.891 1.00 94.69 94 TYR A C 1
ATOM 718 O O . TYR A 1 94 ? -15.258 1.378 27.917 1.00 94.69 94 TYR A O 1
ATOM 726 N N . LEU A 1 95 ? -15.290 2.975 29.488 1.00 92.81 95 LEU A N 1
ATOM 727 C CA . LEU A 1 95 ? -14.047 3.621 29.042 1.00 92.81 95 LEU A CA 1
ATOM 728 C C . LEU A 1 95 ? -12.858 2.642 29.031 1.00 92.81 95 LEU A C 1
ATOM 730 O O . LEU A 1 95 ? -11.991 2.725 28.165 1.00 92.81 95 LEU A O 1
ATOM 734 N N . THR A 1 96 ? -12.833 1.698 29.972 1.00 95.81 96 THR A N 1
ATOM 735 C CA . THR A 1 96 ? -11.809 0.649 30.068 1.00 95.81 96 THR A CA 1
ATOM 736 C C . THR A 1 96 ? -11.811 -0.301 28.873 1.00 95.81 96 THR A C 1
ATOM 738 O O . THR A 1 96 ? -10.758 -0.820 28.512 1.00 95.81 96 THR A O 1
ATOM 741 N N . ASP A 1 97 ? -12.962 -0.490 28.226 1.00 93.69 97 ASP A N 1
ATOM 742 C CA . ASP A 1 97 ? -13.125 -1.449 27.131 1.00 93.69 97 ASP A CA 1
ATOM 743 C C . ASP A 1 97 ? -12.614 -0.885 25.800 1.00 93.69 97 ASP A C 1
ATOM 745 O O . ASP A 1 97 ? -12.310 -1.639 24.876 1.00 93.69 97 ASP A O 1
ATOM 749 N N . ILE A 1 98 ? -12.445 0.441 25.708 1.00 92.38 98 ILE A N 1
ATOM 750 C CA . ILE A 1 98 ? -11.992 1.127 24.491 1.00 92.38 98 ILE A CA 1
ATOM 751 C C . ILE A 1 98 ? -10.626 0.608 24.038 1.00 92.38 98 ILE A C 1
ATOM 753 O O . ILE A 1 98 ? -10.430 0.398 22.844 1.00 92.38 98 ILE A O 1
ATOM 757 N N . ALA A 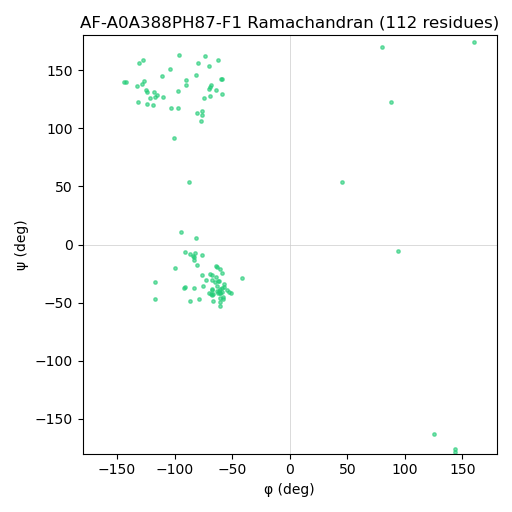1 99 ? -9.694 0.356 24.962 1.00 92.00 99 ALA A N 1
ATOM 758 C CA . ALA A 1 99 ? -8.371 -0.161 24.615 1.00 92.00 99 ALA A CA 1
ATOM 759 C C . ALA A 1 99 ? -8.451 -1.554 23.962 1.00 92.00 99 ALA A C 1
ATOM 761 O O . ALA A 1 99 ? -7.766 -1.813 22.973 1.00 92.00 99 ALA A O 1
ATOM 762 N N . SER A 1 100 ? -9.331 -2.421 24.466 1.00 93.81 100 SER A N 1
ATOM 763 C CA . SER A 1 100 ? -9.562 -3.763 23.923 1.00 93.81 100 SER A CA 1
ATOM 76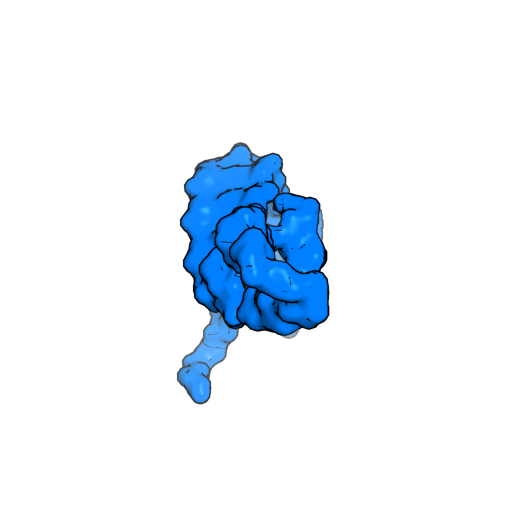4 C C . SER A 1 100 ? -10.267 -3.716 22.566 1.00 93.81 100 SER A C 1
ATOM 766 O O . SER A 1 100 ? -9.866 -4.422 21.642 1.00 93.81 100 SER A O 1
ATOM 768 N N . ILE A 1 101 ? -11.271 -2.845 22.417 1.00 92.88 101 ILE A N 1
ATOM 769 C CA . ILE A 1 101 ? -11.981 -2.624 21.148 1.00 92.88 101 ILE A CA 1
ATOM 770 C C . ILE A 1 101 ? -11.000 -2.131 20.080 1.00 92.88 101 ILE A C 1
ATOM 772 O O . ILE A 1 101 ? -10.918 -2.702 18.994 1.00 92.88 101 ILE A O 1
ATOM 776 N N . LEU A 1 102 ? -10.198 -1.119 20.404 1.00 91.69 102 LEU A N 1
ATOM 777 C CA . LEU A 1 102 ? -9.182 -0.564 19.514 1.00 91.69 102 LEU A CA 1
ATOM 778 C C . LEU A 1 102 ? -8.097 -1.586 19.150 1.00 91.69 102 LEU A C 1
ATOM 780 O O . LEU A 1 102 ? -7.718 -1.681 17.984 1.00 91.69 102 LEU A O 1
ATOM 784 N N . GLY A 1 103 ? -7.634 -2.377 20.121 1.00 91.62 103 GLY A N 1
ATOM 785 C CA . GLY A 1 103 ? -6.666 -3.449 19.891 1.00 91.62 103 GLY A CA 1
ATOM 786 C C . GLY A 1 103 ? -7.200 -4.552 18.976 1.00 91.62 103 GLY A C 1
ATOM 787 O O . GLY A 1 103 ? -6.454 -5.068 18.152 1.00 91.62 103 GLY A O 1
ATOM 788 N N . SER A 1 104 ? -8.496 -4.870 19.060 1.00 91.12 104 SER A N 1
ATOM 789 C CA . SER A 1 104 ? -9.122 -5.898 18.216 1.00 91.12 104 SER A CA 1
ATOM 790 C C . SER A 1 104 ? -9.205 -5.525 16.731 1.00 91.12 104 SER A C 1
ATOM 792 O O . SER A 1 104 ? -9.217 -6.410 15.881 1.00 91.12 104 SER A O 1
ATOM 794 N N . LEU A 1 105 ? -9.232 -4.225 16.415 1.00 90.19 105 LEU A N 1
ATOM 795 C CA . LEU A 1 105 ? -9.261 -3.717 15.039 1.00 90.19 105 LEU A CA 1
ATOM 796 C C . LEU A 1 105 ? -7.867 -3.645 14.397 1.00 90.19 105 LEU A C 1
ATOM 798 O O . LEU A 1 105 ? -7.780 -3.449 13.188 1.00 90.19 105 LEU A O 1
ATOM 802 N N . ASP A 1 106 ? -6.799 -3.763 15.197 1.00 88.62 106 ASP A N 1
ATOM 803 C CA . ASP A 1 106 ? -5.396 -3.731 14.763 1.00 88.62 106 ASP A CA 1
ATOM 804 C C . ASP A 1 106 ? -5.091 -2.597 13.756 1.00 88.62 106 ASP A C 1
ATOM 806 O O . ASP A 1 106 ? -4.574 -2.807 12.655 1.00 88.62 106 ASP A O 1
ATOM 810 N N . PHE A 1 107 ? -5.431 -1.354 14.108 1.00 89.50 107 PHE A N 1
ATOM 811 C CA . PHE A 1 107 ? -5.194 -0.202 13.233 1.00 89.50 107 PHE A CA 1
ATOM 812 C C . PHE A 1 107 ? -3.746 0.297 13.324 1.00 89.50 107 PHE A C 1
ATOM 814 O O . PHE A 1 107 ? -3.129 0.310 14.390 1.00 89.50 107 PHE A O 1
ATOM 821 N N . VAL A 1 108 ? -3.209 0.789 12.205 1.00 91.12 108 VAL A N 1
ATOM 822 C CA . VAL A 1 108 ? -1.926 1.507 12.181 1.00 91.12 108 VAL A CA 1
ATOM 823 C C . VAL A 1 108 ? -2.145 2.925 11.678 1.00 91.12 108 VAL A C 1
ATOM 825 O O . VAL A 1 108 ? -2.560 3.144 10.542 1.00 91.12 108 VAL A O 1
ATOM 828 N N . MET A 1 109 ? -1.803 3.907 12.514 1.00 87.94 109 MET A N 1
ATOM 829 C CA . MET A 1 109 ? -2.043 5.323 12.207 1.00 87.94 109 MET A CA 1
ATOM 830 C C . MET A 1 109 ? -1.315 5.810 10.952 1.00 87.94 109 MET A C 1
ATOM 832 O O . MET A 1 109 ? -1.858 6.622 10.213 1.00 87.94 109 MET A O 1
ATOM 836 N N . GLY A 1 110 ? -0.139 5.255 10.64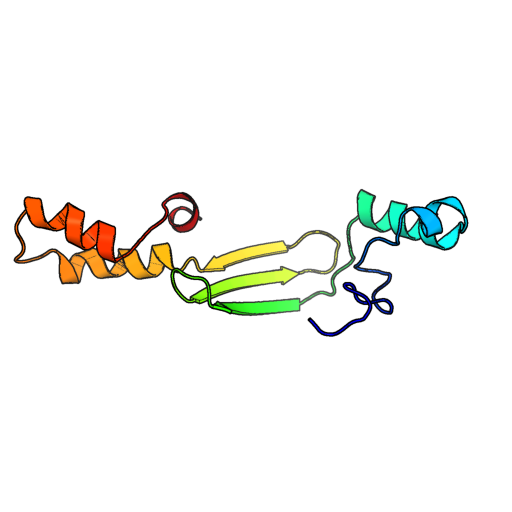4 1.00 88.88 110 GLY A N 1
ATOM 837 C CA . GLY A 1 110 ? 0.598 5.605 9.426 1.00 88.88 110 GLY A CA 1
ATOM 838 C C . GLY A 1 110 ? -0.114 5.228 8.121 1.00 88.88 110 GLY A C 1
ATOM 839 O O . GLY A 1 110 ? 0.250 5.748 7.068 1.00 88.88 110 GLY A O 1
ATOM 840 N N . GLU A 1 111 ? -1.092 4.321 8.167 1.00 86.69 111 GLU A N 1
ATOM 841 C CA . GLU A 1 111 ? -1.970 4.003 7.037 1.00 86.69 111 GLU A CA 1
ATOM 842 C C . GLU A 1 111 ? -3.249 4.849 7.049 1.00 86.69 111 GLU A C 1
ATOM 844 O O . GLU A 1 111 ? -3.706 5.264 5.987 1.00 86.69 111 GLU A O 1
ATOM 849 N N . CYS A 1 112 ? -3.810 5.122 8.231 1.00 85.81 112 CYS A N 1
ATOM 850 C CA . CYS A 1 112 ? -5.052 5.884 8.375 1.00 85.81 112 CYS A CA 1
ATOM 851 C C . CYS A 1 112 ? -4.947 7.343 7.922 1.00 85.81 112 CYS A C 1
ATOM 853 O O . CYS A 1 112 ? -5.935 7.895 7.455 1.00 85.81 112 CYS A O 1
ATOM 855 N N . ASP A 1 113 ? -3.778 7.959 8.078 1.00 87.06 113 ASP A N 1
ATOM 856 C CA . ASP A 1 113 ? -3.573 9.399 7.864 1.00 87.06 113 ASP A CA 1
ATOM 857 C C . ASP A 1 113 ? -3.377 9.803 6.382 1.00 87.06 113 ASP A C 1
ATOM 859 O O . ASP A 1 113 ? -3.044 10.945 6.081 1.00 87.06 113 ASP A O 1
ATOM 863 N N . ARG A 1 114 ? -3.530 8.864 5.434 1.00 75.31 114 ARG A N 1
ATOM 864 C CA . ARG A 1 114 ? -3.171 9.043 4.011 1.00 75.31 114 ARG A CA 1
ATOM 865 C C . ARG A 1 114 ? -4.325 9.437 3.086 1.00 75.31 114 ARG A C 1
ATOM 867 O O . ARG A 1 114 ? -5.508 9.100 3.331 1.00 75.31 114 ARG A O 1
#

pLDDT: mean 89.9, std 4.42, range [71.88, 96.38]

Solvent-accessible surface area (backbone atoms only — not comparable to full-atom values): 6883 Å² total; per-residue (Å²): 130,86,85,79,78,95,62,66,82,85,44,59,73,73,48,77,68,59,70,78,50,36,78,73,35,69,69,43,37,53,47,42,49,46,42,73,74,59,36,43,73,40,70,61,50,75,48,77,50,73,46,87,42,101,72,38,62,38,32,42,35,40,33,29,79,47,41,48,61,73,72,41,79,46,68,45,40,27,35,41,62,60,56,68,48,45,85,72,65,54,70,93,61,57,82,79,48,49,62,56,56,52,58,74,61,61,60,47,67,90,50,44,79,104

Radius of gyration: 21.59 Å; Cα contacts (8 Å, |Δi|>4): 136; chains: 1; bounding box: 52×36×54 Å

Secondary structure (DSSP, 8-state):
---S-SS-SS-TTTSPPPHHHHTT-HHHHHHHHHHHHT---BPSEEEEEEEEETTEEEEEEEEESSBSS-SEEEEE-HHHHHHTTHHHHSTTS-GGGHHHHHHHTT--HHHHT-

Mean predicted aligned error: 6.07 Å

Sequence (114 aa):
MPGGAWYAEDAKKIFLPPKAKIMTKMEELIQNFMIVTEGPQIPAGEVYFEAENPKGSLGFYVVSNGGGVPYRLRIRGPSFVSLSILPVIVPGNYLTDIASILGSLDFVMGECDR

Nearest PDB structures (foldseek):
  7v2f-assembly1_Q  TM=9.767E-01  e=3.299E-11  Sus scrofa
  7zeb-assembly1_4  TM=9.722E-01  e=2.284E-11  Ovis aries
  7r4d-assembly1_D  TM=9.787E-01  e=6.475E-11  Bos taurus
  7vyh-assembly1_Q  TM=9.663E-01  e=1.124E-10  Sus scrofa
  5lnk-assembly1_4  TM=9.663E-01  e=9.354E-11  Ovis aries

Foldseek 3Di:
DDDDDPDDPVPLLADQDDPVCCVPDPVSVVSNVCCVPFNRWDDFDWDKDWDQDPLGIKIWIFGDPTGRDTPDIDIDFSLQVLVVCCVVPVPPDDPVCVVVSNVVSVHDVVRNVD